Protein AF-A0A9X4R1Q2-F1 (afdb_monomer_lite)

pLDDT: mean 87.67, std 10.63, range [44.41, 98.44]

Foldseek 3Di:
DDPLVVLLVVLVVVCVVVVPDDDPPCPVVSVVSSVVSVVVVVVVVVVVVVVVVVVLLVVQDPVSCCVVVVPHPCNQVVPCPPNVVVSVVVNVVCVVPCVVCPVVVVVVVVVVVVVVVVVVVVVVVVVVVVVVVVVVVVVVVVVVVVVVVVVVVVVVVVVVVVVVVVVVVVVVVVVVVVVD

Organism: NCBI:txid246432

Radius of gyration: 45.74 Å; chains: 1; bounding box: 109×35×121 Å

Structure (mmCIF, N/CA/C/O backbone):
data_AF-A0A9X4R1Q2-F1
#
_entry.id   AF-A0A9X4R1Q2-F1
#
loop_
_atom_site.group_PDB
_atom_site.id
_atom_site.type_symbol
_atom_site.label_atom_id
_atom_site.label_alt_id
_atom_site.label_comp_id
_atom_site.label_asym_id
_atom_site.label_entity_id
_atom_site.label_seq_id
_atom_site.pdbx_PDB_ins_code
_atom_site.Cartn_x
_atom_site.Cartn_y
_atom_site.Cartn_z
_atom_site.occupancy
_atom_site.B_iso_or_equiv
_atom_site.auth_seq_id
_atom_site.auth_comp_id
_atom_site.auth_asym_id
_atom_site.auth_atom_id
_atom_site.pdbx_PDB_model_num
ATOM 1 N N . MET A 1 1 ? 40.149 11.787 -25.393 1.00 52.97 1 MET A N 1
ATOM 2 C CA . MET A 1 1 ? 40.819 10.630 -24.766 1.00 52.97 1 MET A CA 1
ATOM 3 C C . MET A 1 1 ? 40.345 9.390 -25.494 1.00 52.97 1 MET A C 1
ATOM 5 O O . MET A 1 1 ? 39.180 9.351 -25.866 1.00 52.97 1 MET A O 1
ATOM 9 N N . ASP A 1 2 ? 41.242 8.458 -25.801 1.00 73.38 2 ASP A N 1
ATOM 10 C CA . ASP A 1 2 ? 40.898 7.291 -26.613 1.00 73.38 2 ASP A CA 1
ATOM 11 C C . ASP A 1 2 ? 40.027 6.312 -25.805 1.00 73.38 2 ASP A C 1
ATOM 13 O O . ASP A 1 2 ? 40.331 6.023 -24.645 1.00 73.38 2 ASP A O 1
ATOM 17 N N . LYS A 1 3 ? 38.939 5.811 -26.401 1.00 69.88 3 LYS A N 1
ATOM 18 C CA . LYS A 1 3 ? 37.911 4.978 -25.736 1.00 69.88 3 LYS A CA 1
ATOM 19 C C . LYS A 1 3 ? 38.518 3.705 -25.128 1.00 69.88 3 LYS A C 1
ATOM 21 O O . LYS A 1 3 ? 38.049 3.171 -24.128 1.00 69.88 3 LYS A O 1
ATOM 26 N N . GLN A 1 4 ? 39.620 3.252 -25.719 1.00 68.62 4 GLN A N 1
ATOM 27 C CA . GLN A 1 4 ? 40.397 2.104 -25.275 1.00 68.62 4 GLN A CA 1
ATOM 28 C C . GLN A 1 4 ? 41.220 2.385 -24.003 1.00 68.62 4 GLN A C 1
ATOM 30 O O . GLN A 1 4 ? 41.464 1.472 -23.216 1.00 68.62 4 GLN A O 1
ATOM 35 N N . THR A 1 5 ? 41.631 3.635 -23.776 1.00 74.00 5 THR A N 1
ATOM 36 C CA . THR A 1 5 ? 42.365 4.063 -22.574 1.00 74.00 5 THR A CA 1
ATOM 37 C C . THR A 1 5 ? 41.436 4.151 -21.365 1.00 74.00 5 THR A C 1
ATOM 39 O O . THR A 1 5 ? 41.832 3.778 -20.264 1.00 74.00 5 THR A O 1
ATOM 42 N N . GLU A 1 6 ? 40.183 4.561 -21.574 1.00 79.31 6 GLU A N 1
ATOM 43 C CA . GLU A 1 6 ? 39.151 4.586 -20.530 1.00 79.31 6 GLU A CA 1
ATOM 44 C C . GLU A 1 6 ? 38.769 3.172 -20.078 1.00 79.31 6 GLU A C 1
ATOM 46 O O . GLU A 1 6 ? 38.799 2.890 -18.884 1.00 79.31 6 GLU A O 1
ATOM 51 N N . ILE A 1 7 ? 38.531 2.246 -21.015 1.00 80.94 7 ILE A N 1
ATOM 52 C CA . ILE A 1 7 ? 38.206 0.844 -20.689 1.00 80.94 7 ILE A CA 1
ATOM 53 C C . ILE 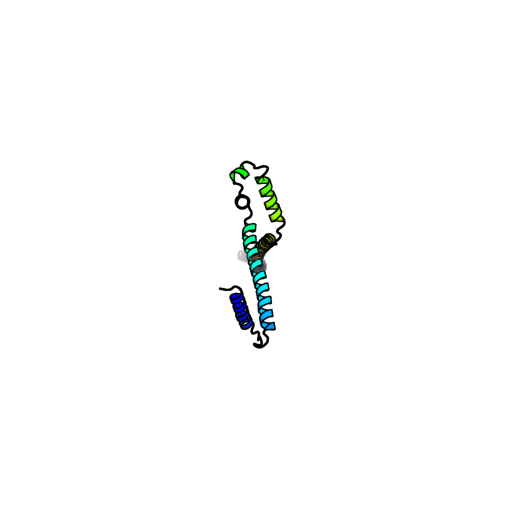A 1 7 ? 39.349 0.180 -19.908 1.00 80.94 7 ILE A C 1
ATOM 55 O O . ILE A 1 7 ? 39.110 -0.517 -18.926 1.00 80.94 7 ILE A O 1
ATOM 59 N N . LYS A 1 8 ? 40.609 0.429 -20.290 1.00 79.81 8 LYS A N 1
ATOM 60 C CA . LYS A 1 8 ? 41.781 -0.087 -19.562 1.00 79.81 8 LYS A CA 1
ATOM 61 C C . LYS A 1 8 ? 41.871 0.457 -18.133 1.00 79.81 8 LYS A C 1
ATOM 63 O O . LYS A 1 8 ? 42.225 -0.295 -17.226 1.00 79.81 8 LYS A O 1
ATOM 68 N N . ALA A 1 9 ? 41.538 1.731 -17.926 1.00 80.69 9 ALA A N 1
ATOM 69 C CA . ALA A 1 9 ? 41.484 2.327 -16.594 1.00 80.69 9 ALA A CA 1
ATOM 70 C C . ALA A 1 9 ? 40.357 1.713 -15.746 1.00 80.69 9 ALA A C 1
ATOM 72 O O . ALA A 1 9 ? 40.593 1.371 -14.589 1.00 80.69 9 ALA A O 1
ATOM 73 N N . THR A 1 10 ? 39.177 1.480 -16.334 1.00 80.38 10 THR A N 1
ATOM 74 C CA . THR A 1 10 ? 38.046 0.823 -15.656 1.00 80.38 10 THR A CA 1
ATOM 75 C C . THR A 1 10 ? 38.372 -0.616 -15.261 1.00 80.38 10 THR A C 1
ATOM 77 O O . THR A 1 10 ? 38.093 -1.013 -14.132 1.00 80.38 10 THR A O 1
ATOM 80 N N . VAL A 1 11 ? 39.036 -1.385 -16.131 1.00 79.94 11 VAL A N 1
ATOM 81 C CA . VAL A 1 11 ? 39.530 -2.728 -15.783 1.00 79.94 11 VAL A CA 1
ATOM 82 C C . VAL A 1 11 ? 40.496 -2.656 -14.601 1.00 79.94 11 VAL A C 1
ATOM 84 O O . VAL A 1 11 ? 40.331 -3.400 -13.640 1.00 79.94 11 VAL A O 1
ATOM 87 N N . ALA A 1 12 ? 41.482 -1.754 -14.629 1.00 80.25 12 ALA A N 1
ATOM 88 C CA . ALA A 1 12 ? 42.465 -1.628 -13.550 1.00 80.25 12 ALA A CA 1
ATOM 89 C C . ALA A 1 12 ? 41.822 -1.241 -12.204 1.00 80.25 12 ALA A C 1
ATOM 91 O O . ALA A 1 12 ? 42.197 -1.769 -11.156 1.00 80.25 12 ALA A O 1
ATOM 92 N N . GLU A 1 13 ? 40.829 -0.353 -12.236 1.00 83.56 13 GLU A N 1
ATOM 93 C CA . GLU A 1 13 ? 40.056 0.053 -11.063 1.00 83.56 13 GLU A CA 1
ATOM 94 C C . GLU A 1 13 ? 39.230 -1.112 -10.500 1.00 83.56 13 GLU A C 1
ATOM 96 O O . GLU A 1 13 ? 39.326 -1.414 -9.310 1.00 83.56 13 GLU A O 1
ATOM 101 N N . LYS A 1 14 ? 38.488 -1.828 -11.353 1.00 84.06 14 LYS A N 1
ATOM 102 C CA . LYS A 1 14 ? 37.618 -2.941 -10.942 1.00 84.06 14 LYS A CA 1
ATOM 103 C C . LYS A 1 14 ? 38.397 -4.160 -10.464 1.00 84.06 14 LYS A C 1
ATOM 105 O O . LYS A 1 14 ? 38.006 -4.806 -9.499 1.00 84.06 14 LYS A O 1
ATOM 110 N N . VAL A 1 15 ? 39.545 -4.438 -11.069 1.00 83.06 15 VAL A N 1
ATOM 111 C CA . VAL A 1 15 ? 40.467 -5.498 -10.631 1.00 83.06 15 VAL A CA 1
ATOM 112 C C . VAL A 1 15 ? 41.011 -5.207 -9.230 1.00 83.06 15 VAL A C 1
ATOM 114 O O . VAL A 1 15 ? 41.074 -6.111 -8.396 1.00 83.06 15 VAL A O 1
ATOM 117 N N . LYS A 1 16 ? 41.329 -3.939 -8.935 1.00 83.06 16 LYS A N 1
ATOM 118 C CA . LYS A 1 16 ? 41.744 -3.498 -7.597 1.00 83.06 16 LYS A CA 1
ATOM 119 C C . LYS A 1 16 ? 40.592 -3.557 -6.589 1.00 83.06 16 LYS A C 1
ATOM 121 O O . LYS A 1 16 ? 40.793 -4.022 -5.471 1.00 83.06 16 LYS A O 1
ATOM 126 N N . GLU A 1 17 ? 39.398 -3.113 -6.980 1.00 86.94 17 GLU A N 1
ATOM 127 C CA . GLU A 1 17 ? 38.187 -3.131 -6.147 1.00 86.94 17 GLU A CA 1
ATOM 128 C C . GLU A 1 17 ? 37.787 -4.561 -5.754 1.00 86.94 17 GLU A C 1
ATOM 130 O O . GLU A 1 17 ? 37.520 -4.839 -4.586 1.00 86.94 17 GLU A O 1
ATOM 135 N N . TYR A 1 18 ? 37.825 -5.489 -6.710 1.00 87.75 18 TYR A N 1
ATOM 136 C CA . TYR A 1 18 ? 37.458 -6.891 -6.506 1.00 87.75 18 TYR A CA 1
ATOM 137 C C . TYR A 1 18 ? 38.604 -7.761 -5.976 1.00 87.75 18 TYR A C 1
ATOM 139 O O . TYR A 1 18 ? 38.422 -8.967 -5.816 1.00 87.75 18 TYR A O 1
ATOM 147 N N . LYS A 1 19 ? 39.766 -7.163 -5.666 1.00 84.25 19 LYS A N 1
ATOM 148 C CA . LYS A 1 19 ? 40.969 -7.851 -5.159 1.00 84.25 19 LYS A CA 1
ATOM 149 C C . LYS A 1 19 ? 41.405 -9.022 -6.050 1.00 84.25 19 LYS A C 1
ATOM 151 O O . LYS A 1 19 ? 41.786 -10.082 -5.558 1.00 84.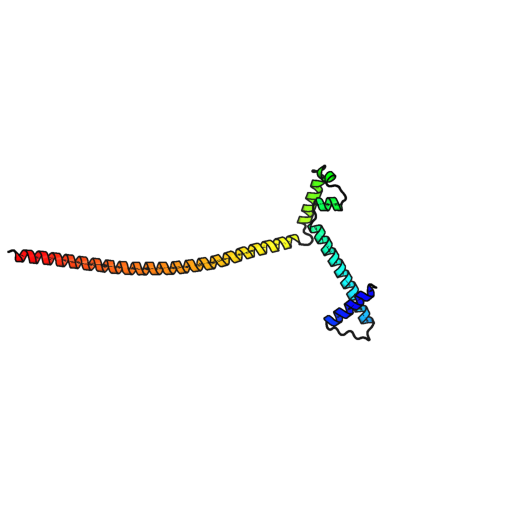25 19 LYS A O 1
ATOM 156 N N . ILE A 1 20 ? 41.325 -8.836 -7.364 1.00 80.56 20 ILE A N 1
ATOM 157 C CA . ILE A 1 20 ? 41.713 -9.845 -8.349 1.00 80.56 20 ILE A CA 1
ATOM 158 C C . ILE A 1 20 ? 43.192 -9.643 -8.680 1.00 80.56 20 ILE A C 1
ATOM 160 O O . ILE A 1 20 ? 43.602 -8.571 -9.120 1.00 80.56 20 ILE A O 1
ATOM 164 N N . GLU A 1 21 ? 44.008 -10.677 -8.499 1.00 73.25 21 GLU A N 1
ATOM 165 C CA . GLU A 1 21 ? 45.398 -10.653 -8.948 1.00 73.25 21 GLU A CA 1
ATOM 166 C C . GLU A 1 21 ? 45.454 -11.001 -10.435 1.00 73.25 21 GLU A C 1
ATOM 168 O O . GLU A 1 21 ? 45.214 -12.140 -10.835 1.00 73.25 21 GLU A O 1
ATOM 173 N N . ILE A 1 22 ? 45.773 -10.014 -11.273 1.00 64.81 22 ILE A N 1
ATOM 174 C CA . ILE A 1 22 ? 46.121 -10.274 -12.669 1.00 64.81 22 ILE A CA 1
ATOM 175 C C . ILE A 1 22 ? 47.633 -10.498 -12.730 1.00 64.81 22 ILE A C 1
ATOM 177 O O . ILE A 1 22 ? 48.390 -9.557 -12.480 1.00 64.81 22 ILE A O 1
ATOM 181 N N . PRO A 1 23 ? 48.107 -11.698 -13.103 1.00 66.25 23 PRO A N 1
ATOM 182 C CA . PRO A 1 23 ? 49.527 -11.931 -13.306 1.00 66.25 23 PRO A CA 1
ATOM 183 C C . PRO A 1 23 ? 50.041 -11.010 -14.422 1.00 66.25 23 PRO A C 1
ATOM 185 O O . PRO A 1 23 ? 49.606 -11.123 -15.572 1.00 66.25 23 PRO A O 1
ATOM 188 N N . SER A 1 24 ? 50.972 -10.102 -14.103 1.00 62.22 24 SER A N 1
ATOM 189 C CA . SER A 1 24 ? 51.532 -9.104 -15.040 1.00 62.22 24 SER A CA 1
ATOM 190 C C . SER A 1 24 ? 52.182 -9.706 -16.294 1.00 62.22 24 SER A C 1
ATOM 192 O O . SER A 1 24 ? 52.452 -9.003 -17.260 1.00 62.22 24 SER A O 1
ATOM 194 N N . ASN A 1 25 ? 52.432 -11.012 -16.283 1.00 61.81 25 ASN A N 1
ATOM 195 C CA . ASN A 1 25 ? 53.090 -11.800 -17.319 1.00 61.81 25 ASN A CA 1
ATOM 196 C C . ASN A 1 25 ? 52.121 -12.508 -18.287 1.00 61.81 25 ASN A C 1
ATOM 198 O O . ASN A 1 25 ? 52.580 -13.144 -19.235 1.00 61.81 25 ASN A O 1
ATOM 202 N N . ARG A 1 26 ? 50.796 -12.413 -18.097 1.00 67.75 26 ARG A N 1
ATOM 203 C CA . ARG A 1 26 ? 49.800 -13.008 -19.009 1.00 67.75 26 ARG A CA 1
ATOM 204 C C . ARG A 1 26 ? 49.068 -11.931 -19.812 1.00 67.75 26 ARG A C 1
ATOM 206 O O . ARG A 1 26 ? 47.917 -11.611 -19.522 1.00 67.75 26 ARG A O 1
ATOM 213 N N . SER A 1 27 ? 49.715 -11.425 -20.865 1.00 72.31 27 SER A N 1
ATOM 214 C CA . SER A 1 27 ? 49.142 -10.434 -21.800 1.00 72.31 27 SER A CA 1
ATOM 215 C C . SER A 1 27 ? 47.780 -10.863 -22.358 1.00 72.31 27 SER A C 1
ATOM 217 O O . SER A 1 27 ? 46.837 -10.079 -22.375 1.00 72.31 27 SER A O 1
ATOM 219 N N . LYS A 1 28 ? 47.635 -12.150 -22.691 1.00 80.31 28 LYS A N 1
ATOM 220 C CA . LYS A 1 28 ? 46.375 -12.734 -23.170 1.00 80.31 28 LYS A CA 1
ATOM 221 C C . LYS A 1 28 ? 45.231 -12.619 -22.155 1.00 80.31 28 LYS A C 1
ATOM 223 O O . LYS A 1 28 ? 44.087 -12.420 -22.544 1.00 80.31 28 LYS A O 1
ATOM 228 N N . LEU A 1 29 ? 45.529 -12.728 -20.858 1.00 79.44 29 LEU A N 1
ATOM 229 C CA . LEU A 1 29 ? 44.520 -12.609 -19.805 1.00 79.44 29 LEU A CA 1
ATOM 230 C C . LEU A 1 29 ? 44.075 -11.148 -19.645 1.00 79.44 29 LEU A C 1
ATOM 232 O O . LEU A 1 29 ? 42.886 -10.878 -19.521 1.00 79.44 29 LEU A O 1
ATOM 236 N N . GLN A 1 30 ? 45.011 -10.199 -19.720 1.00 76.75 30 GLN A N 1
ATOM 237 C CA . GLN A 1 30 ? 44.705 -8.763 -19.709 1.00 76.75 30 GLN A CA 1
ATOM 238 C C . GLN A 1 30 ? 43.850 -8.347 -20.912 1.00 76.75 30 GLN A C 1
ATOM 240 O O . GLN A 1 30 ? 42.881 -7.607 -20.754 1.00 76.75 30 GLN A O 1
ATOM 245 N N . GLU A 1 31 ? 44.156 -8.867 -22.102 1.00 82.88 31 GLU A N 1
ATOM 246 C CA . GLU A 1 31 ? 43.335 -8.659 -23.300 1.00 82.88 31 GLU A CA 1
ATOM 247 C C . GLU A 1 31 ? 41.917 -9.218 -23.129 1.00 82.88 31 GLU A C 1
ATOM 249 O O . GLU A 1 31 ? 40.953 -8.555 -23.507 1.00 82.88 31 GLU A O 1
ATOM 254 N N . GLN A 1 32 ? 41.767 -10.388 -22.500 1.00 85.75 32 GLN A N 1
ATOM 255 C CA . GLN A 1 32 ? 40.454 -10.964 -22.195 1.00 85.75 32 GLN A CA 1
ATOM 256 C C . GLN A 1 32 ? 39.655 -10.099 -21.213 1.00 85.75 32 GLN A C 1
ATOM 258 O O . GLN A 1 32 ? 38.473 -9.864 -21.452 1.00 85.75 32 GLN A O 1
ATOM 263 N N . PHE A 1 33 ? 40.281 -9.565 -20.159 1.00 84.94 33 PHE A N 1
ATOM 264 C CA . PHE A 1 33 ? 39.615 -8.622 -19.250 1.00 84.94 33 PHE A CA 1
ATOM 265 C C . PHE A 1 33 ? 39.139 -7.360 -19.977 1.00 84.94 33 PHE A C 1
ATOM 267 O O . PHE A 1 33 ? 38.018 -6.912 -19.751 1.00 84.94 33 PHE A O 1
ATOM 274 N N . ILE A 1 34 ? 39.946 -6.818 -20.893 1.00 85.88 34 ILE A N 1
ATOM 275 C CA . ILE A 1 34 ? 39.564 -5.651 -21.699 1.00 85.88 34 ILE A CA 1
ATOM 276 C C . ILE A 1 34 ? 38.389 -5.985 -22.628 1.00 85.88 34 ILE A C 1
ATOM 278 O O . ILE A 1 34 ? 37.467 -5.181 -22.749 1.00 85.88 34 ILE A O 1
ATOM 282 N N . GLN A 1 35 ? 38.383 -7.157 -23.268 1.00 88.12 35 GLN A N 1
ATOM 283 C CA . GLN A 1 35 ? 37.278 -7.591 -24.134 1.00 88.12 35 GLN A CA 1
ATOM 284 C C . GLN A 1 35 ? 35.974 -7.779 -23.350 1.00 88.12 35 GLN A C 1
ATOM 286 O O . GLN A 1 35 ? 34.922 -7.309 -23.783 1.00 88.12 35 GLN A O 1
ATOM 291 N N . ILE A 1 36 ? 36.053 -8.420 -22.181 1.00 88.44 36 ILE A N 1
ATOM 292 C CA . ILE A 1 36 ? 34.910 -8.609 -21.283 1.00 88.44 36 ILE A CA 1
ATOM 293 C C . ILE A 1 36 ? 34.368 -7.252 -20.832 1.00 88.44 36 ILE A C 1
ATOM 295 O O . ILE A 1 36 ? 33.170 -7.005 -20.957 1.00 88.44 36 ILE A O 1
ATOM 299 N N . GLU A 1 37 ? 35.237 -6.351 -20.375 1.00 90.31 37 GLU A N 1
ATOM 300 C CA . GLU A 1 37 ? 34.822 -5.021 -19.928 1.00 90.31 37 GLU A CA 1
ATOM 301 C C . GLU A 1 37 ? 34.221 -4.202 -21.071 1.00 90.31 37 GLU A C 1
ATOM 303 O O . GLU A 1 37 ? 33.215 -3.526 -20.883 1.00 90.31 37 GLU A O 1
ATOM 308 N N . THR A 1 38 ? 34.769 -4.313 -22.283 1.00 90.44 38 THR A N 1
ATOM 309 C CA . THR A 1 38 ? 34.202 -3.654 -23.468 1.00 90.44 38 THR A CA 1
ATOM 310 C C . THR A 1 38 ? 32.754 -4.091 -23.685 1.00 90.44 38 THR A C 1
ATOM 312 O O . THR A 1 38 ? 31.869 -3.246 -23.822 1.00 90.44 38 THR A O 1
ATOM 315 N N . TYR A 1 39 ? 32.488 -5.399 -23.638 1.00 92.94 39 TYR A N 1
ATOM 316 C CA . TYR A 1 39 ? 31.133 -5.927 -23.773 1.00 92.94 39 TYR A CA 1
ATOM 317 C C . TYR A 1 39 ? 30.216 -5.500 -22.615 1.00 92.94 39 TYR A C 1
ATOM 319 O O . TYR A 1 39 ? 29.077 -5.090 -22.844 1.00 92.94 39 TYR A O 1
ATOM 327 N N . ILE A 1 40 ? 30.704 -5.529 -21.370 1.00 91.31 40 ILE A N 1
ATOM 328 C CA . ILE A 1 40 ? 29.945 -5.063 -20.200 1.00 91.31 40 ILE A CA 1
ATOM 329 C C . ILE A 1 40 ? 29.558 -3.588 -20.364 1.00 91.31 40 ILE A C 1
ATOM 331 O O . ILE A 1 40 ? 28.395 -3.231 -20.167 1.00 91.31 40 ILE A O 1
ATOM 335 N N . GLN A 1 41 ? 30.487 -2.732 -20.788 1.00 89.75 41 GLN A N 1
ATOM 336 C CA . GLN A 1 41 ? 30.223 -1.309 -21.004 1.00 89.75 41 GLN A CA 1
ATOM 337 C C . GLN A 1 41 ? 29.250 -1.056 -22.161 1.00 89.75 41 GLN A C 1
ATOM 339 O O . GLN A 1 41 ? 28.420 -0.143 -22.084 1.00 89.75 41 GLN A O 1
ATOM 344 N N . GLU A 1 42 ? 29.276 -1.877 -23.212 1.00 93.31 42 GLU A N 1
ATOM 345 C CA . GLU A 1 42 ? 28.254 -1.845 -24.262 1.00 93.31 42 GLU A CA 1
ATOM 346 C C . GLU A 1 42 ? 26.866 -2.195 -23.716 1.00 93.31 42 GLU A C 1
ATOM 348 O O . GLU A 1 42 ? 25.891 -1.499 -24.014 1.00 93.31 42 GLU A O 1
ATOM 353 N N . VAL A 1 43 ? 26.764 -3.235 -22.886 1.00 92.50 43 VAL A N 1
ATOM 354 C CA . VAL A 1 43 ? 25.502 -3.627 -22.243 1.00 92.50 43 VAL A CA 1
ATOM 355 C C . VAL A 1 43 ? 24.999 -2.521 -21.312 1.00 92.50 43 VAL A C 1
ATOM 357 O O . VAL A 1 43 ? 23.832 -2.141 -21.405 1.00 92.50 43 VAL A O 1
ATOM 360 N N . ILE A 1 44 ? 25.867 -1.936 -20.482 1.00 91.25 44 ILE A N 1
ATOM 361 C CA . ILE A 1 44 ? 25.529 -0.799 -19.609 1.00 91.25 44 ILE A CA 1
ATOM 362 C C . ILE A 1 44 ? 25.039 0.393 -20.439 1.00 91.25 44 ILE A C 1
ATOM 364 O O . ILE A 1 44 ? 24.063 1.051 -20.076 1.00 91.25 44 ILE A O 1
ATOM 368 N N . SER A 1 45 ? 25.684 0.677 -21.570 1.00 91.12 45 SER A N 1
ATOM 369 C CA . SER A 1 45 ? 25.283 1.770 -22.461 1.00 91.12 45 SER A CA 1
ATOM 370 C C . SER A 1 45 ? 23.898 1.529 -23.064 1.00 91.12 45 SER A C 1
ATOM 372 O O . SER A 1 45 ? 23.059 2.432 -23.054 1.00 91.12 45 SER A O 1
ATOM 374 N N . LYS A 1 46 ? 23.615 0.297 -23.511 1.00 92.19 46 LYS A N 1
ATOM 375 C CA . LYS A 1 46 ? 22.282 -0.107 -23.986 1.00 92.19 46 LYS A CA 1
ATOM 376 C C . LYS A 1 46 ? 21.231 0.015 -22.882 1.00 92.19 46 LYS A C 1
ATOM 378 O O . LYS A 1 46 ? 20.167 0.578 -23.117 1.00 92.19 46 LYS A O 1
ATOM 383 N N . GLN A 1 47 ? 21.535 -0.434 -21.665 1.00 86.62 47 GLN A N 1
ATOM 384 C CA . GLN A 1 47 ? 20.637 -0.293 -20.513 1.00 86.62 47 GLN A CA 1
ATOM 385 C C . GLN A 1 47 ? 20.340 1.176 -20.199 1.00 86.62 47 GLN A C 1
ATOM 387 O O . GLN A 1 47 ? 19.181 1.538 -20.008 1.00 86.62 47 GLN A O 1
ATOM 392 N N . LYS A 1 48 ? 21.357 2.047 -20.200 1.00 89.50 48 LYS A N 1
ATOM 393 C CA . LYS A 1 48 ? 21.173 3.495 -20.014 1.00 89.50 48 LYS A CA 1
ATOM 394 C C . LYS A 1 48 ? 20.261 4.089 -21.088 1.00 89.50 48 LYS A C 1
ATOM 396 O O . LYS A 1 48 ? 19.393 4.891 -20.752 1.00 89.50 48 LYS A O 1
ATOM 401 N N . HIS A 1 49 ? 20.423 3.676 -22.346 1.00 89.06 49 HIS A N 1
ATOM 402 C CA . HIS A 1 49 ? 19.557 4.112 -23.442 1.00 89.06 49 HIS A CA 1
ATOM 403 C C . HIS A 1 49 ? 18.102 3.690 -23.216 1.00 89.06 49 HIS A C 1
ATOM 405 O O . HIS A 1 49 ? 17.212 4.535 -23.240 1.00 89.06 49 HIS A O 1
ATOM 411 N N . ILE A 1 50 ? 17.872 2.418 -22.878 1.00 85.31 50 ILE A N 1
ATOM 412 C CA . ILE A 1 50 ? 16.539 1.898 -22.549 1.00 85.31 50 ILE A CA 1
ATOM 413 C C . ILE A 1 50 ? 15.931 2.689 -21.382 1.00 85.31 50 ILE A C 1
ATOM 415 O O . ILE A 1 50 ? 14.782 3.113 -21.445 1.00 85.31 50 ILE A O 1
ATOM 419 N N . VAL A 1 51 ? 16.690 2.983 -20.324 1.00 83.88 51 VAL A N 1
ATOM 420 C CA . VAL A 1 51 ? 16.195 3.796 -19.197 1.00 83.88 51 VAL A CA 1
ATOM 421 C C . VAL A 1 51 ? 15.793 5.213 -19.636 1.00 83.88 51 VAL A C 1
ATOM 423 O O . VAL A 1 51 ? 14.820 5.768 -19.124 1.00 83.88 51 VAL A O 1
ATOM 426 N N . MET A 1 52 ? 16.510 5.824 -20.580 1.00 82.81 52 MET A N 1
ATOM 427 C CA . MET A 1 52 ? 16.123 7.131 -21.120 1.00 82.81 52 MET A CA 1
ATOM 428 C C . MET A 1 52 ? 14.865 7.041 -21.989 1.00 82.81 52 MET A C 1
ATOM 430 O O . MET A 1 52 ? 13.956 7.852 -21.820 1.00 82.81 52 MET A O 1
ATOM 434 N N . GLU A 1 53 ? 14.779 6.051 -22.875 1.00 80.88 53 GLU A N 1
ATOM 435 C CA . GLU A 1 53 ? 13.622 5.858 -23.756 1.00 80.88 53 GLU A CA 1
ATOM 436 C C . GLU A 1 53 ? 12.354 5.518 -22.979 1.00 80.88 53 GLU A C 1
ATOM 438 O O . GLU A 1 53 ? 11.297 6.091 -23.230 1.00 80.88 53 GLU A O 1
ATOM 443 N N . THR A 1 54 ? 12.456 4.678 -21.955 1.00 77.12 54 THR A N 1
ATOM 444 C CA . THR A 1 54 ? 11.316 4.323 -21.100 1.00 77.12 54 THR A CA 1
ATOM 445 C C . THR A 1 54 ? 10.757 5.521 -20.340 1.00 77.12 54 THR A C 1
ATOM 447 O O . THR A 1 54 ? 9.540 5.645 -20.203 1.00 77.12 54 THR A O 1
ATOM 450 N N . LYS A 1 55 ? 11.606 6.472 -19.926 1.00 73.62 55 LYS A N 1
ATOM 451 C CA . LYS A 1 55 ? 11.164 7.764 -19.363 1.00 73.62 55 LYS A CA 1
ATOM 452 C C . LYS A 1 55 ? 10.432 8.650 -20.372 1.00 73.62 55 LYS A C 1
ATOM 454 O O . LYS A 1 55 ? 9.664 9.524 -19.969 1.00 73.62 55 LYS A O 1
ATOM 459 N N . ILE A 1 56 ? 10.704 8.483 -21.662 1.00 71.94 56 ILE A N 1
ATOM 460 C CA . ILE A 1 56 ? 10.007 9.198 -22.735 1.00 71.94 56 ILE A CA 1
ATOM 461 C C . ILE A 1 56 ? 8.671 8.503 -23.022 1.00 71.94 56 ILE A C 1
ATOM 463 O O . ILE A 1 56 ? 7.645 9.177 -23.109 1.00 71.94 56 ILE A O 1
ATOM 467 N N . TRP A 1 57 ? 8.658 7.169 -23.096 1.00 69.25 57 TRP A N 1
ATOM 468 C CA . TRP A 1 57 ? 7.453 6.363 -23.319 1.00 69.25 57 TRP A CA 1
ATOM 469 C C . TRP A 1 57 ? 6.442 6.471 -22.178 1.00 69.25 57 TRP A C 1
ATOM 471 O O . TRP A 1 57 ? 5.243 6.523 -22.428 1.00 69.25 57 TRP A O 1
ATOM 481 N N . SER A 1 58 ? 6.891 6.608 -20.927 1.00 67.75 58 SER A N 1
ATOM 482 C CA . SER A 1 58 ? 5.985 6.829 -19.790 1.00 67.75 58 SER A CA 1
ATOM 483 C C . SER A 1 58 ? 5.214 8.154 -19.868 1.00 67.75 58 SER A C 1
ATOM 485 O O . SER A 1 58 ? 4.210 8.321 -19.180 1.00 67.75 58 SER A O 1
ATOM 487 N N . LYS A 1 59 ? 5.645 9.084 -20.732 1.00 73.12 59 LYS A N 1
ATOM 488 C CA . LYS A 1 59 ? 4.984 10.367 -21.010 1.00 73.12 59 LYS A CA 1
ATOM 489 C C . LYS A 1 59 ? 4.247 10.373 -22.351 1.00 73.12 59 LYS A C 1
ATOM 491 O O . LYS A 1 59 ? 3.927 11.453 -22.851 1.00 73.12 59 LYS A O 1
ATOM 496 N N . MET A 1 60 ? 4.018 9.203 -22.952 1.00 80.06 60 MET A N 1
ATOM 497 C CA . MET A 1 60 ? 3.369 9.094 -24.251 1.00 80.06 60 MET A CA 1
ATOM 498 C C . MET A 1 60 ? 1.912 9.554 -24.156 1.00 80.06 60 MET A C 1
ATOM 500 O O . MET A 1 60 ? 1.087 8.951 -23.484 1.00 80.06 60 MET A O 1
ATOM 504 N N . ASN A 1 61 ? 1.610 10.674 -24.797 1.00 85.75 61 ASN A N 1
ATOM 505 C CA . ASN A 1 61 ? 0.288 11.276 -24.852 1.00 85.75 61 ASN A CA 1
ATOM 506 C C . ASN A 1 61 ? 0.146 12.061 -26.161 1.00 85.75 61 ASN A C 1
ATOM 508 O O . ASN A 1 61 ? 1.090 12.189 -26.944 1.00 85.75 61 ASN A O 1
ATOM 512 N N . LEU A 1 62 ? -1.032 12.631 -26.400 1.00 86.06 62 LEU A N 1
ATOM 513 C CA . LEU A 1 62 ? -1.302 13.379 -27.627 1.00 86.06 62 LEU A CA 1
ATOM 514 C C . LEU A 1 62 ? -0.289 14.513 -27.879 1.00 86.06 62 LEU A C 1
ATOM 516 O O . LEU A 1 62 ? 0.084 14.769 -29.023 1.00 86.06 62 LEU A O 1
ATOM 520 N N . LEU A 1 63 ? 0.216 15.158 -26.821 1.00 85.62 63 LEU A N 1
ATOM 521 C CA . LEU A 1 63 ? 1.232 16.206 -26.924 1.00 85.62 63 LEU A CA 1
ATOM 522 C C . LEU A 1 63 ? 2.598 15.645 -27.348 1.00 85.62 63 LEU A C 1
ATOM 524 O O . LEU A 1 63 ? 3.231 16.197 -28.251 1.00 85.62 63 LEU A O 1
ATOM 528 N N . SER A 1 64 ? 3.062 14.565 -26.718 1.00 88.12 64 SER A N 1
ATOM 529 C CA . SER A 1 64 ? 4.350 13.955 -27.060 1.00 88.12 64 SER A CA 1
ATOM 530 C C . SER A 1 64 ? 4.322 13.341 -28.462 1.00 88.12 64 SER A C 1
ATOM 532 O O . SER A 1 64 ? 5.304 13.452 -29.194 1.00 88.12 64 SER A O 1
ATOM 534 N N . ILE A 1 65 ? 3.187 12.762 -28.864 1.00 88.75 65 ILE A N 1
ATOM 535 C CA . ILE A 1 65 ? 2.980 12.164 -30.187 1.00 88.75 65 ILE A CA 1
ATOM 536 C C . ILE A 1 65 ? 2.915 13.243 -31.267 1.00 88.75 65 ILE A C 1
ATOM 538 O O . ILE A 1 65 ? 3.605 13.120 -32.274 1.00 88.75 65 ILE A O 1
ATOM 542 N N . SER A 1 66 ? 2.185 14.341 -31.038 1.00 90.62 66 SER A N 1
ATOM 543 C CA . SER A 1 66 ? 2.177 15.510 -31.932 1.00 90.62 66 SER A CA 1
ATOM 544 C C . SER A 1 66 ? 3.598 16.015 -32.211 1.00 90.62 66 SER A C 1
ATOM 546 O O . SER A 1 66 ? 3.978 16.227 -33.364 1.00 90.62 66 SER A O 1
ATOM 548 N N . LYS A 1 67 ? 4.419 16.140 -31.160 1.00 87.69 67 LYS A N 1
ATOM 549 C CA . LYS A 1 67 ? 5.813 16.584 -31.278 1.00 87.69 67 LYS A CA 1
ATOM 550 C C . LYS A 1 67 ? 6.694 15.563 -32.007 1.00 87.69 67 LYS A C 1
ATOM 552 O O . LYS A 1 67 ? 7.469 15.954 -32.874 1.00 87.69 67 LYS A O 1
ATOM 557 N N . GLY A 1 68 ? 6.581 14.278 -31.667 1.00 87.00 68 GLY A N 1
ATOM 558 C CA . GLY A 1 68 ? 7.401 13.206 -32.244 1.00 87.00 68 GLY A CA 1
ATOM 559 C C . GLY A 1 68 ? 7.085 12.924 -33.714 1.00 87.00 68 GLY A C 1
ATOM 560 O O . GLY A 1 68 ? 7.996 12.814 -34.529 1.00 87.00 68 GLY A O 1
ATOM 561 N N . ALA A 1 69 ? 5.800 12.894 -34.068 1.00 89.38 69 ALA A N 1
ATOM 562 C CA . ALA A 1 69 ? 5.331 12.680 -35.437 1.00 89.38 69 ALA A CA 1
ATOM 563 C C . ALA A 1 69 ? 5.430 13.939 -36.316 1.00 89.38 69 ALA A C 1
ATOM 565 O O . ALA A 1 69 ? 5.142 13.876 -37.508 1.00 89.38 69 ALA A O 1
ATOM 566 N N . LYS A 1 70 ? 5.820 15.086 -35.735 1.00 91.00 70 LYS A N 1
ATOM 567 C CA . LYS A 1 70 ? 5.858 16.397 -36.403 1.00 91.00 70 LYS A CA 1
ATOM 568 C C . LYS A 1 70 ? 4.503 16.795 -37.011 1.00 91.00 70 LYS A C 1
ATOM 570 O O . LYS A 1 70 ? 4.448 17.481 -38.027 1.00 91.00 70 LYS A O 1
ATOM 575 N N . VAL A 1 71 ? 3.407 16.399 -36.362 1.00 91.00 71 VAL A N 1
ATOM 576 C CA . VAL A 1 71 ? 2.035 16.765 -36.743 1.00 91.00 71 VAL A CA 1
ATOM 577 C C . VAL A 1 71 ? 1.533 17.822 -35.772 1.00 91.00 71 VAL A C 1
ATOM 579 O O . VAL A 1 71 ? 1.566 17.614 -34.559 1.00 91.00 71 VAL A O 1
ATOM 582 N N . THR A 1 72 ? 1.062 18.967 -36.272 1.00 92.56 72 THR A N 1
ATOM 583 C CA . THR A 1 72 ? 0.614 20.046 -35.380 1.00 92.56 72 THR A CA 1
ATOM 584 C C . THR A 1 72 ? -0.609 19.629 -34.564 1.00 92.56 72 THR A C 1
ATOM 586 O O . THR A 1 72 ? -1.479 18.892 -35.030 1.00 92.56 72 THR A O 1
ATOM 589 N N . ARG A 1 73 ? -0.711 20.157 -33.340 1.00 91.06 73 ARG A N 1
ATOM 590 C CA . ARG A 1 73 ? -1.880 19.927 -32.481 1.00 91.06 73 ARG A CA 1
ATOM 591 C C . ARG A 1 73 ? -3.177 20.369 -33.151 1.00 91.06 73 ARG A C 1
ATOM 593 O O . ARG A 1 73 ? -4.166 19.659 -33.046 1.00 91.06 73 ARG A O 1
ATOM 600 N N . ALA A 1 74 ? -3.156 21.491 -33.869 1.00 91.69 74 ALA A N 1
ATOM 601 C CA . ALA A 1 74 ? -4.317 21.978 -34.606 1.00 91.69 74 ALA A CA 1
ATOM 602 C C . ALA A 1 74 ? -4.796 20.945 -35.636 1.00 91.69 74 ALA A C 1
ATOM 604 O O . ALA A 1 74 ? -5.974 20.614 -35.661 1.00 91.69 74 ALA A O 1
ATOM 605 N N . THR A 1 75 ? -3.882 20.348 -36.408 1.00 91.50 75 THR A N 1
ATOM 606 C CA . THR A 1 75 ? -4.214 19.280 -37.367 1.00 91.50 75 THR A CA 1
ATOM 607 C C . THR A 1 75 ? -4.898 18.087 -36.695 1.00 91.50 75 THR A C 1
ATOM 609 O O . THR A 1 75 ? -5.863 17.555 -37.237 1.00 91.50 75 THR A O 1
ATOM 612 N N . ILE A 1 76 ? -4.431 17.687 -35.509 1.00 89.81 76 ILE A N 1
ATOM 613 C CA . ILE A 1 76 ? -5.001 16.562 -34.754 1.00 89.81 76 ILE A CA 1
ATOM 614 C C . ILE A 1 76 ? -6.379 16.926 -34.188 1.00 89.81 76 ILE A C 1
ATOM 616 O O . ILE A 1 76 ? -7.326 16.159 -34.337 1.00 89.81 76 ILE A O 1
ATOM 620 N N . TYR A 1 77 ? -6.517 18.103 -33.575 1.00 91.31 77 TYR A N 1
ATOM 621 C CA . TYR A 1 77 ? -7.779 18.544 -32.976 1.00 91.31 77 TYR A CA 1
ATOM 622 C C . TYR A 1 77 ? -8.862 18.859 -34.008 1.00 91.31 77 TYR A C 1
ATOM 624 O O . TYR A 1 77 ? -10.032 18.613 -33.735 1.00 91.31 77 TYR A O 1
ATOM 632 N N . ASN A 1 78 ? -8.481 19.319 -35.201 1.00 93.19 78 ASN A N 1
ATOM 633 C CA . ASN A 1 78 ? -9.403 19.525 -36.319 1.00 93.19 78 ASN A CA 1
ATOM 634 C C . ASN A 1 78 ? -9.957 18.202 -36.877 1.00 93.19 78 ASN A C 1
ATOM 636 O O . ASN A 1 78 ? -10.913 18.216 -37.645 1.00 93.19 78 ASN A O 1
ATOM 640 N N . ASN A 1 79 ? -9.377 17.061 -36.489 1.00 91.38 79 ASN A N 1
ATOM 641 C CA . ASN A 1 79 ? -9.760 15.722 -36.928 1.00 91.38 79 ASN A CA 1
ATOM 642 C C . ASN A 1 79 ? -10.022 14.798 -35.718 1.00 91.38 79 ASN A C 1
ATOM 644 O O . ASN A 1 79 ? -9.285 13.828 -35.496 1.00 91.38 79 ASN A O 1
ATOM 648 N N . PRO A 1 80 ? -11.060 15.084 -34.906 1.00 89.06 80 PRO A N 1
ATOM 649 C CA . PRO A 1 80 ? -11.268 14.407 -33.629 1.00 89.06 80 PRO A CA 1
ATOM 650 C C . PRO A 1 80 ? -11.603 12.914 -33.787 1.00 89.06 80 PRO A C 1
ATOM 652 O O . PRO A 1 80 ? -11.083 12.085 -33.046 1.00 89.06 80 PRO A O 1
ATOM 655 N N . ASN A 1 81 ? -12.409 12.556 -34.788 1.00 93.12 81 ASN A N 1
ATOM 656 C CA . ASN A 1 81 ? -12.887 11.180 -34.981 1.00 93.12 81 ASN A CA 1
ATOM 657 C C . ASN A 1 81 ? -11.885 10.269 -35.706 1.00 93.12 81 ASN A C 1
ATOM 659 O O . ASN A 1 81 ? -12.141 9.079 -35.853 1.00 93.12 81 ASN A O 1
ATOM 663 N N . THR A 1 82 ? -10.763 10.813 -36.182 1.00 92.94 82 THR A N 1
ATOM 664 C CA . THR A 1 82 ? -9.748 10.053 -36.922 1.00 92.94 82 THR A CA 1
ATOM 665 C C . THR A 1 82 ? -8.405 10.130 -36.212 1.00 92.94 82 THR A C 1
ATOM 667 O O . THR A 1 82 ? -8.033 9.196 -35.509 1.00 92.94 82 THR A O 1
ATOM 670 N N . LEU A 1 83 ? -7.689 11.250 -36.335 1.00 90.69 83 LEU A N 1
ATOM 671 C CA . LEU A 1 83 ? -6.327 11.393 -35.820 1.00 90.69 83 LEU A CA 1
ATOM 672 C C . LEU A 1 83 ? -6.284 11.349 -34.296 1.00 90.69 83 LEU A C 1
ATOM 674 O O . LEU A 1 83 ? -5.470 10.625 -33.728 1.00 90.69 83 LEU A O 1
ATOM 678 N N . LYS A 1 84 ? -7.163 12.101 -33.627 1.00 93.12 84 LYS A N 1
ATOM 679 C CA . LYS A 1 84 ? -7.210 12.112 -32.162 1.00 93.12 84 LYS A CA 1
ATOM 680 C C . LYS A 1 84 ? -7.639 10.748 -31.616 1.00 93.12 84 LYS A C 1
ATOM 682 O O . LYS A 1 84 ? -6.908 10.185 -30.808 1.00 93.12 84 LYS A O 1
ATOM 687 N N . ALA A 1 85 ? -8.747 10.196 -32.115 1.00 93.31 85 ALA A N 1
ATOM 688 C CA . ALA A 1 85 ? -9.240 8.882 -31.701 1.00 93.31 85 ALA A CA 1
ATOM 689 C C . ALA A 1 85 ? -8.204 7.763 -31.921 1.00 93.31 85 ALA A C 1
ATOM 691 O O . ALA A 1 85 ? -7.995 6.938 -31.037 1.00 93.31 85 ALA A O 1
ATOM 692 N N . TYR A 1 86 ? -7.503 7.754 -33.060 1.00 94.50 86 TYR A N 1
ATOM 693 C CA . TYR A 1 86 ? -6.437 6.784 -33.332 1.00 94.50 86 TYR A CA 1
ATOM 694 C C . TYR A 1 86 ? -5.288 6.894 -32.324 1.00 94.50 86 TYR A C 1
ATOM 696 O O . TYR A 1 86 ? -4.846 5.886 -31.773 1.00 94.50 86 TYR A O 1
ATOM 704 N N . ILE A 1 87 ? -4.819 8.119 -32.064 1.00 91.19 87 ILE A N 1
ATOM 705 C CA . ILE A 1 87 ? -3.733 8.377 -31.114 1.00 91.19 87 ILE A CA 1
ATOM 706 C C . ILE A 1 87 ? -4.133 7.930 -29.707 1.00 91.19 87 ILE A C 1
ATOM 708 O O . ILE A 1 87 ? -3.369 7.224 -29.058 1.00 91.19 87 ILE A O 1
ATOM 712 N N . GLU A 1 88 ? -5.317 8.321 -29.243 1.00 91.75 88 GLU A N 1
ATOM 713 C CA . GLU A 1 88 ? -5.803 7.988 -27.903 1.00 91.75 88 GLU A CA 1
ATOM 714 C C . GLU A 1 88 ? -5.971 6.476 -27.736 1.00 91.75 88 GLU A C 1
ATOM 716 O O . GLU A 1 88 ? -5.405 5.903 -26.806 1.00 91.75 88 GLU A O 1
ATOM 721 N N . ASN A 1 89 ? -6.630 5.809 -28.688 1.00 93.25 89 ASN A N 1
ATOM 722 C CA . ASN A 1 89 ? -6.820 4.361 -28.644 1.00 93.25 89 ASN A CA 1
ATOM 723 C C . ASN A 1 89 ? -5.488 3.606 -28.646 1.00 93.25 89 ASN A C 1
ATOM 725 O O . ASN A 1 89 ? -5.308 2.676 -27.860 1.00 93.25 89 ASN A O 1
ATOM 729 N N . ARG A 1 90 ? -4.528 4.015 -29.487 1.00 90.88 90 ARG A N 1
ATOM 730 C CA . ARG A 1 90 ? -3.232 3.334 -29.561 1.00 90.88 90 ARG A CA 1
ATOM 731 C C . ARG A 1 90 ? -2.374 3.579 -28.323 1.00 90.88 90 ARG A C 1
ATOM 733 O O . ARG A 1 90 ? -1.669 2.669 -27.895 1.00 90.88 90 ARG A O 1
ATOM 740 N N . VAL A 1 91 ? -2.452 4.768 -27.723 1.00 88.50 91 VAL A N 1
ATOM 741 C CA . VAL A 1 91 ? -1.828 5.029 -26.419 1.00 88.50 91 VAL A CA 1
ATOM 742 C C . VAL A 1 91 ? -2.426 4.100 -25.369 1.00 88.50 91 VAL A C 1
ATOM 744 O O . VAL A 1 91 ? -1.674 3.412 -24.690 1.00 88.50 91 VAL A O 1
ATOM 747 N N . THR A 1 92 ? -3.754 4.001 -25.278 1.00 87.94 92 THR A N 1
ATOM 748 C CA . THR A 1 92 ? -4.413 3.103 -24.319 1.00 87.94 92 THR A CA 1
ATOM 749 C C . THR A 1 92 ? -4.039 1.635 -24.534 1.00 87.94 92 THR A C 1
ATOM 751 O O . THR A 1 92 ? -3.833 0.910 -23.564 1.00 87.94 92 THR A O 1
ATOM 754 N N . GLU A 1 93 ? -3.919 1.188 -25.783 1.00 88.69 93 GLU A N 1
ATOM 755 C CA . GLU A 1 93 ? -3.500 -0.178 -26.106 1.00 88.69 93 GLU A CA 1
ATOM 756 C C . GLU A 1 93 ? -2.078 -0.471 -25.611 1.00 88.69 93 GLU A C 1
ATOM 758 O O . GLU A 1 93 ? -1.872 -1.428 -24.867 1.00 88.69 93 GLU A O 1
ATOM 763 N N . ILE A 1 94 ? -1.118 0.402 -25.929 1.00 83.94 94 ILE A N 1
ATOM 764 C CA . ILE A 1 94 ? 0.274 0.281 -25.467 1.00 83.94 94 ILE A CA 1
ATOM 765 C C . ILE A 1 94 ? 0.348 0.335 -23.934 1.00 83.94 94 ILE A C 1
ATOM 767 O O . ILE A 1 94 ? 1.092 -0.421 -23.308 1.00 83.94 94 ILE A O 1
ATOM 771 N N . GLU A 1 95 ? -0.441 1.209 -23.305 1.00 81.25 95 GLU A N 1
ATOM 772 C CA . GLU A 1 95 ? -0.521 1.299 -21.846 1.00 81.25 95 GLU A CA 1
ATOM 773 C C . GLU A 1 95 ? -1.082 0.030 -21.198 1.00 81.25 95 GLU A C 1
ATOM 775 O O . GLU A 1 95 ? -0.722 -0.279 -20.060 1.00 81.25 95 GLU A O 1
ATOM 780 N N . LYS A 1 96 ? -1.970 -0.686 -21.895 1.00 83.31 96 LYS A N 1
ATOM 781 C CA . LYS A 1 96 ? -2.556 -1.942 -21.427 1.00 83.31 96 LYS A CA 1
ATOM 782 C C . LYS A 1 96 ? -1.596 -3.117 -21.587 1.00 83.31 96 LYS A C 1
ATOM 784 O O . LYS A 1 96 ? -1.589 -3.988 -20.724 1.00 83.31 96 LYS A O 1
ATOM 789 N N . GLU A 1 97 ? -0.810 -3.142 -22.661 1.00 84.62 97 GLU A N 1
ATOM 790 C CA . GLU A 1 97 ? 0.199 -4.183 -22.884 1.00 84.62 97 GLU A CA 1
ATOM 791 C C . GLU A 1 97 ? 1.304 -4.160 -21.818 1.00 84.62 97 GLU A C 1
ATOM 793 O O . GLU A 1 97 ? 1.839 -5.218 -21.502 1.00 84.62 97 GLU A O 1
ATOM 798 N N . ASP A 1 98 ? 1.626 -2.983 -21.257 1.00 76.50 98 ASP A N 1
ATOM 799 C CA . ASP A 1 98 ? 2.634 -2.783 -20.197 1.00 76.50 98 ASP A CA 1
ATOM 800 C C . ASP A 1 98 ? 3.891 -3.647 -20.409 1.00 76.50 98 ASP A C 1
ATOM 802 O O . ASP A 1 98 ? 4.333 -4.364 -19.514 1.00 76.50 98 ASP A O 1
ATOM 806 N N . LEU A 1 99 ? 4.470 -3.586 -21.615 1.00 74.69 99 LEU A N 1
ATOM 807 C CA . LEU A 1 99 ? 5.550 -4.478 -22.071 1.00 74.69 99 LEU A CA 1
ATOM 808 C C . LEU A 1 99 ? 6.752 -4.561 -21.115 1.00 74.69 99 LEU A C 1
ATOM 810 O O . LEU A 1 99 ? 7.486 -5.545 -21.106 1.00 74.69 99 LEU A O 1
ATOM 814 N N . LEU A 1 100 ? 6.973 -3.513 -20.324 1.00 74.62 100 LEU A N 1
ATOM 815 C CA . LEU A 1 100 ? 8.089 -3.398 -19.386 1.00 74.62 100 LEU A CA 1
ATOM 816 C C . LEU A 1 100 ? 7.687 -3.631 -17.925 1.00 74.62 100 LEU A C 1
ATOM 818 O O . LEU A 1 100 ? 8.527 -3.520 -17.030 1.00 74.62 100 LEU A O 1
ATOM 822 N N . GLY A 1 101 ? 6.411 -3.923 -17.670 1.00 79.00 101 GLY A N 1
ATOM 823 C CA . GLY A 1 101 ? 5.870 -4.156 -16.338 1.00 79.00 101 GLY A CA 1
ATOM 824 C C . GLY A 1 101 ? 5.982 -2.947 -15.406 1.00 79.00 101 GLY A C 1
ATOM 825 O O . GLY A 1 101 ? 6.069 -3.118 -14.191 1.00 79.00 101 GLY A O 1
ATOM 826 N N . ILE A 1 102 ? 6.086 -1.727 -15.940 1.00 79.56 102 ILE A N 1
ATOM 827 C CA . ILE A 1 102 ? 6.317 -0.527 -15.122 1.00 79.56 102 ILE A CA 1
ATOM 828 C C . ILE A 1 102 ? 5.021 -0.168 -14.400 1.00 79.56 102 ILE A C 1
ATOM 830 O O . ILE A 1 102 ? 5.018 0.038 -13.189 1.00 79.56 102 ILE A O 1
ATOM 834 N N . ARG A 1 103 ? 3.897 -0.154 -15.124 1.00 76.31 103 ARG A N 1
ATOM 835 C CA . ARG A 1 103 ? 2.608 0.249 -14.550 1.00 76.31 103 ARG A CA 1
ATOM 836 C C . ARG A 1 103 ? 2.048 -0.806 -13.611 1.00 76.31 103 ARG A C 1
ATOM 838 O O . ARG A 1 103 ? 1.453 -0.457 -12.596 1.00 76.31 103 ARG A O 1
ATOM 845 N N . SER A 1 104 ? 2.226 -2.082 -13.930 1.00 82.69 104 SER A N 1
ATOM 846 C CA . SER A 1 104 ? 1.866 -3.196 -13.049 1.00 82.69 104 SER A CA 1
ATOM 847 C C . SER A 1 104 ? 2.635 -3.136 -11.730 1.00 82.69 104 SER A C 1
ATOM 849 O O . SER A 1 104 ? 2.016 -3.274 -10.675 1.00 82.69 104 SER A O 1
ATOM 851 N N . LYS A 1 105 ? 3.939 -2.830 -11.760 1.00 86.12 105 LYS A N 1
ATOM 852 C CA . LYS A 1 105 ? 4.729 -2.578 -10.545 1.00 86.12 105 LYS A CA 1
ATOM 853 C C . LYS A 1 105 ? 4.235 -1.362 -9.769 1.00 86.12 105 LYS A C 1
ATOM 855 O O . LYS A 1 105 ? 4.020 -1.485 -8.570 1.00 86.12 105 LYS A O 1
ATOM 860 N N . ASP A 1 106 ? 3.995 -0.230 -10.428 1.00 85.06 106 ASP A N 1
ATOM 861 C CA . ASP A 1 106 ? 3.480 0.971 -9.753 1.00 85.06 106 ASP A CA 1
ATOM 862 C C . ASP A 1 106 ? 2.119 0.713 -9.087 1.00 85.06 106 ASP A C 1
ATOM 864 O O . ASP A 1 106 ? 1.884 1.138 -7.957 1.00 85.06 106 ASP A O 1
ATOM 868 N N . ARG A 1 107 ? 1.216 -0.014 -9.760 1.00 87.25 107 ARG A N 1
ATOM 869 C CA . ARG A 1 107 ? -0.072 -0.430 -9.183 1.00 87.25 107 ARG A CA 1
ATOM 870 C C . ARG A 1 107 ? 0.119 -1.345 -7.981 1.00 87.25 107 ARG A C 1
ATOM 872 O O . ARG A 1 107 ? -0.568 -1.164 -6.984 1.00 87.25 107 ARG A O 1
ATOM 879 N N . LEU A 1 108 ? 1.042 -2.301 -8.070 1.00 91.69 108 LEU A N 1
ATOM 880 C CA . LEU A 1 108 ? 1.340 -3.217 -6.973 1.00 91.69 108 LEU A CA 1
ATOM 881 C C . LEU A 1 108 ? 1.916 -2.474 -5.762 1.00 91.69 108 LEU A C 1
ATOM 883 O O . LEU A 1 108 ? 1.514 -2.758 -4.640 1.00 91.69 108 LEU A O 1
ATOM 887 N N . ILE A 1 109 ? 2.810 -1.506 -5.983 1.00 93.62 109 ILE A N 1
ATOM 888 C CA . ILE A 1 109 ? 3.373 -0.661 -4.921 1.00 93.62 109 ILE A CA 1
ATOM 889 C C 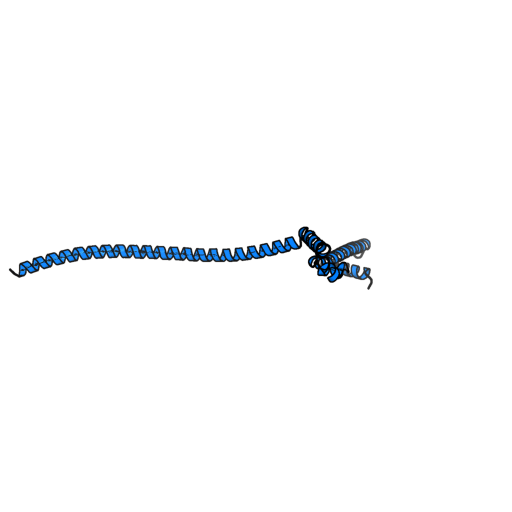. ILE A 1 109 ? 2.263 0.138 -4.239 1.00 93.62 109 ILE A C 1
ATOM 891 O O . ILE A 1 109 ? 2.164 0.102 -3.019 1.00 93.62 109 ILE A O 1
ATOM 895 N N . LYS A 1 110 ? 1.384 0.787 -5.010 1.00 94.00 110 LYS A N 1
ATOM 896 C CA . LYS A 1 110 ? 0.245 1.528 -4.446 1.00 94.00 110 LYS A CA 1
ATOM 897 C C . LYS A 1 110 ? -0.692 0.628 -3.647 1.00 94.00 110 LYS A C 1
ATOM 899 O O . LYS A 1 110 ? -1.027 0.952 -2.516 1.00 94.00 110 LYS A O 1
ATOM 904 N N . ALA A 1 111 ? -1.057 -0.529 -4.199 1.00 93.81 111 ALA A N 1
ATOM 905 C CA . ALA A 1 111 ? -1.893 -1.501 -3.499 1.00 93.81 111 ALA A CA 1
ATOM 906 C C . ALA A 1 111 ? -1.227 -2.000 -2.206 1.00 93.81 111 ALA A C 1
ATOM 908 O O . ALA A 1 111 ? -1.893 -2.198 -1.194 1.00 93.81 111 ALA A O 1
ATOM 909 N N . TYR A 1 112 ? 0.095 -2.179 -2.220 1.00 96.62 112 TYR A N 1
ATOM 910 C CA . TYR A 1 112 ? 0.861 -2.537 -1.034 1.00 96.62 112 TYR A CA 1
ATOM 911 C C . TYR A 1 112 ? 0.866 -1.415 0.015 1.00 96.62 112 TYR A C 1
ATOM 913 O O . TYR A 1 112 ? 0.701 -1.696 1.199 1.00 96.62 112 TYR A O 1
ATOM 921 N N . GLU A 1 113 ? 1.023 -0.155 -0.393 1.00 97.25 113 GLU A N 1
ATOM 922 C CA . GLU A 1 113 ? 0.950 1.007 0.502 1.00 97.25 113 GLU A CA 1
ATOM 923 C C . GLU A 1 113 ? -0.442 1.155 1.133 1.00 97.25 113 GLU A C 1
ATOM 925 O O . GLU A 1 113 ? -0.550 1.339 2.346 1.00 97.25 113 GLU A O 1
ATOM 930 N N . GLU A 1 114 ? -1.503 0.995 0.339 1.00 96.81 114 GLU A N 1
ATOM 931 C CA . GLU A 1 114 ? -2.891 0.976 0.817 1.00 96.81 114 GLU A CA 1
ATOM 932 C C . GLU A 1 114 ? -3.114 -0.162 1.821 1.00 96.81 114 GLU A C 1
ATOM 934 O O . GLU A 1 114 ? -3.601 0.067 2.929 1.00 96.81 114 GLU A O 1
ATOM 939 N N . LEU A 1 115 ? -2.690 -1.384 1.481 1.00 97.50 115 LEU A N 1
ATOM 940 C CA . LEU A 1 115 ? -2.798 -2.541 2.368 1.00 97.50 115 LEU A CA 1
ATOM 941 C C . LEU A 1 115 ? -2.017 -2.335 3.670 1.00 97.50 115 LEU A C 1
ATOM 943 O O . LEU A 1 115 ? -2.494 -2.699 4.745 1.00 97.50 115 LEU A O 1
ATOM 947 N N . LYS A 1 116 ? -0.827 -1.733 3.592 1.00 97.56 116 LYS A N 1
ATOM 948 C CA . LYS A 1 116 ? -0.017 -1.405 4.764 1.00 97.56 116 LYS A CA 1
ATOM 949 C C . LYS A 1 116 ? -0.746 -0.417 5.678 1.00 97.56 116 LYS A C 1
ATOM 951 O O . LYS A 1 116 ? -0.776 -0.643 6.885 1.00 97.56 116 LYS A O 1
ATOM 956 N N . SER A 1 117 ? -1.369 0.618 5.115 1.00 97.44 117 SER A N 1
ATOM 957 C CA . SER A 1 117 ? -2.162 1.589 5.878 1.00 97.44 117 SER A CA 1
ATOM 958 C C . SER A 1 117 ? -3.371 0.934 6.556 1.00 97.44 117 SER A C 1
ATOM 960 O O . SER A 1 117 ? -3.595 1.141 7.748 1.00 97.44 117 SER A O 1
ATOM 962 N N . ILE A 1 118 ? -4.098 0.069 5.840 1.00 97.69 118 ILE A N 1
ATOM 963 C CA . ILE A 1 118 ? -5.215 -0.702 6.406 1.00 97.69 118 ILE A CA 1
ATOM 964 C C . ILE A 1 118 ? -4.729 -1.585 7.560 1.00 97.69 118 ILE A C 1
ATOM 966 O O . ILE A 1 118 ? -5.353 -1.630 8.617 1.00 97.69 118 ILE A O 1
ATOM 970 N N . MET A 1 119 ? -3.598 -2.270 7.385 1.00 97.19 119 MET A N 1
ATOM 971 C CA . MET A 1 119 ? -3.019 -3.127 8.417 1.00 97.19 119 MET A CA 1
ATOM 972 C C . MET A 1 119 ? -2.616 -2.334 9.668 1.00 97.19 119 MET A C 1
ATOM 974 O O . MET A 1 119 ? -2.804 -2.821 10.781 1.00 97.19 119 MET A O 1
ATOM 978 N N . GLU A 1 120 ? -2.065 -1.130 9.513 1.00 97.50 120 GLU A N 1
ATOM 979 C CA . GLU A 1 120 ? -1.758 -0.243 10.641 1.00 97.50 120 GLU A CA 1
ATOM 980 C C . GLU A 1 120 ? -3.033 0.178 11.388 1.00 97.50 120 GLU A C 1
ATOM 982 O O . GLU A 1 120 ? -3.067 0.076 12.614 1.00 97.50 120 GLU A O 1
ATOM 987 N N . GLY A 1 121 ? -4.106 0.530 10.672 1.00 97.69 121 GLY A N 1
ATOM 988 C CA . GLY A 1 121 ? -5.408 0.826 11.282 1.00 97.69 121 GLY A CA 1
ATOM 989 C C . GLY A 1 121 ? -6.011 -0.371 12.025 1.00 97.69 121 GLY A C 1
ATOM 990 O O . GLY A 1 121 ? -6.467 -0.239 13.157 1.00 97.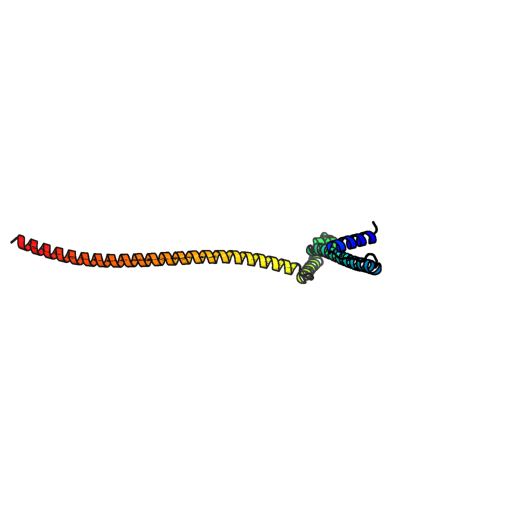69 121 GLY A O 1
ATOM 991 N N . LEU A 1 122 ? -5.942 -1.571 11.440 1.00 97.69 122 LEU A N 1
ATOM 992 C CA . LEU A 1 122 ? -6.425 -2.793 12.091 1.00 97.69 122 LEU A CA 1
ATOM 993 C C . LEU A 1 122 ? -5.660 -3.111 13.379 1.00 97.69 122 LEU A C 1
ATOM 995 O O . LEU A 1 122 ? -6.271 -3.545 14.351 1.00 97.69 122 LEU A O 1
ATOM 999 N N . LYS A 1 123 ? -4.343 -2.878 13.416 1.00 97.69 123 LYS A N 1
ATOM 1000 C CA . LYS A 1 123 ? -3.550 -3.063 14.642 1.00 97.69 123 LYS A CA 1
ATOM 1001 C C . LYS A 1 123 ? -4.021 -2.146 15.769 1.00 97.69 123 LYS A C 1
ATOM 1003 O O . LYS A 1 123 ? -4.098 -2.601 16.905 1.00 97.69 123 LYS A O 1
ATOM 1008 N N . ILE A 1 124 ? -4.342 -0.891 15.455 1.00 97.81 124 ILE A N 1
ATOM 1009 C CA . ILE A 1 124 ? -4.881 0.065 16.431 1.00 97.81 124 ILE A CA 1
ATOM 1010 C C . ILE A 1 124 ? -6.235 -0.429 16.945 1.00 97.81 124 ILE A C 1
ATOM 1012 O O . ILE A 1 124 ? -6.396 -0.583 18.151 1.00 97.81 124 ILE A O 1
ATOM 1016 N N . ASN A 1 125 ? -7.151 -0.793 16.042 1.00 97.81 125 ASN A N 1
ATOM 1017 C CA . ASN A 1 125 ? -8.479 -1.286 16.417 1.00 97.81 125 ASN A CA 1
ATOM 1018 C C . ASN A 1 125 ? -8.418 -2.529 17.319 1.00 97.81 125 ASN A C 1
ATOM 1020 O O . ASN A 1 125 ? -9.210 -2.659 18.245 1.00 97.81 125 ASN A O 1
ATOM 1024 N N . VAL A 1 126 ? -7.476 -3.449 17.077 1.00 98.19 126 VAL A N 1
ATOM 1025 C CA . VAL A 1 126 ? -7.286 -4.632 17.935 1.00 98.19 126 VAL A CA 1
ATOM 1026 C C . VAL A 1 126 ? -6.880 -4.230 19.354 1.00 98.19 126 VAL A C 1
ATOM 1028 O O . VAL A 1 126 ? -7.402 -4.786 20.316 1.00 98.19 126 VAL A O 1
ATOM 1031 N N . ILE A 1 127 ? -5.974 -3.259 19.496 1.00 97.94 127 ILE A N 1
ATOM 1032 C CA . ILE A 1 127 ? -5.552 -2.755 20.809 1.00 97.94 127 ILE A CA 1
ATOM 1033 C C . ILE A 1 127 ? -6.718 -2.052 21.511 1.00 97.94 127 ILE A C 1
ATOM 1035 O O . ILE A 1 127 ? -6.960 -2.302 22.688 1.00 97.94 127 ILE A O 1
ATOM 1039 N N . GLU A 1 128 ? -7.453 -1.199 20.798 1.00 97.81 128 GLU A N 1
ATOM 1040 C CA . GLU A 1 128 ? -8.605 -0.479 21.347 1.00 97.81 128 GLU A CA 1
ATOM 1041 C C . GLU A 1 128 ? -9.706 -1.433 21.815 1.00 97.81 128 GLU A C 1
ATOM 1043 O O . GLU A 1 128 ? -10.204 -1.280 22.929 1.00 97.81 128 GLU A O 1
ATOM 1048 N N . ASN A 1 129 ? -10.031 -2.452 21.017 1.00 98.19 129 ASN A N 1
ATOM 1049 C CA . ASN A 1 129 ? -11.001 -3.476 21.399 1.00 98.19 129 ASN A CA 1
ATOM 1050 C C . ASN A 1 129 ? -10.549 -4.232 22.649 1.00 98.19 129 ASN A C 1
ATOM 1052 O O . ASN A 1 129 ? -11.342 -4.409 23.563 1.00 98.19 129 ASN A O 1
ATOM 1056 N N . HIS A 1 130 ? -9.270 -4.605 22.736 1.00 98.00 130 HIS A N 1
ATOM 1057 C CA . HIS A 1 130 ? -8.757 -5.285 23.922 1.00 98.00 130 HIS A CA 1
ATOM 1058 C C . HIS A 1 130 ? -8.862 -4.414 25.187 1.00 98.00 130 HIS A C 1
ATOM 1060 O O . HIS A 1 130 ? -9.231 -4.896 26.255 1.00 98.00 130 HIS A O 1
ATOM 1066 N N . ILE A 1 131 ? -8.593 -3.108 25.076 1.00 98.00 131 ILE A N 1
ATOM 1067 C CA . ILE A 1 131 ? -8.781 -2.159 26.186 1.00 98.00 131 ILE A CA 1
ATOM 1068 C C . ILE A 1 131 ? -10.262 -2.067 26.580 1.00 98.00 131 ILE A C 1
ATOM 1070 O O . ILE A 1 131 ? -10.582 -2.021 27.769 1.00 98.00 131 ILE A O 1
ATOM 1074 N N . GLN A 1 132 ? -11.169 -2.035 25.601 1.00 98.06 132 GLN A N 1
ATOM 1075 C CA . GLN A 1 132 ? -12.610 -1.997 25.853 1.00 98.06 132 GLN A CA 1
ATOM 1076 C C . GLN A 1 132 ? -13.117 -3.284 26.517 1.00 98.06 132 GLN A C 1
ATOM 1078 O O . GLN A 1 132 ? -13.929 -3.201 27.437 1.00 98.06 132 GLN A O 1
ATOM 1083 N N . GLU A 1 133 ? -12.620 -4.449 26.103 1.00 98.31 133 GLU A N 1
ATOM 1084 C CA . GLU A 1 133 ? -12.930 -5.745 26.719 1.00 98.31 133 GLU A CA 1
ATOM 1085 C C . GLU A 1 133 ? -12.517 -5.758 28.193 1.00 98.31 133 GLU A C 1
ATOM 1087 O O . GLU A 1 133 ? -13.363 -5.975 29.056 1.00 98.31 133 GLU A O 1
ATOM 1092 N N . LEU A 1 134 ? -11.268 -5.389 28.500 1.00 98.19 134 LEU A N 1
ATOM 1093 C CA . LEU A 1 134 ? -10.786 -5.295 29.884 1.00 98.19 134 LEU A CA 1
ATOM 1094 C C . LEU A 1 134 ? -11.632 -4.339 30.732 1.00 98.19 134 LEU A C 1
ATOM 1096 O O . LEU A 1 134 ? -11.920 -4.616 31.896 1.00 98.19 134 LEU A O 1
ATOM 1100 N N . LYS A 1 135 ? -12.050 -3.203 30.158 1.00 98.38 135 LYS A N 1
ATOM 1101 C CA . LYS A 1 135 ? -12.900 -2.253 30.881 1.00 98.38 135 LYS A CA 1
ATOM 1102 C C . LYS A 1 135 ? -14.301 -2.808 31.131 1.00 98.38 135 LYS A C 1
ATOM 1104 O O . LYS A 1 135 ? -14.895 -2.503 32.163 1.00 98.38 135 LYS A O 1
ATOM 1109 N N . THR A 1 136 ? -14.820 -3.598 30.198 1.00 98.38 136 THR A N 1
ATOM 1110 C CA . THR A 1 136 ? -16.115 -4.267 30.340 1.00 98.38 136 THR A CA 1
ATOM 1111 C C . THR A 1 136 ? -16.048 -5.296 31.466 1.00 98.38 136 THR A C 1
ATOM 1113 O O . THR A 1 136 ? -16.879 -5.237 32.365 1.00 98.38 136 THR A O 1
ATOM 1116 N N . GLU A 1 137 ? -15.012 -6.138 31.493 1.00 98.25 137 GLU A N 1
ATOM 1117 C CA . GLU A 1 137 ? -14.799 -7.131 32.558 1.00 98.25 137 GLU A CA 1
ATOM 1118 C C . GLU A 1 137 ? -14.703 -6.482 33.952 1.00 98.25 137 GLU A C 1
ATOM 1120 O O . GLU A 1 137 ? -15.304 -6.958 34.917 1.00 98.25 137 GLU A O 1
ATOM 1125 N N . GLU A 1 138 ? -13.985 -5.359 34.066 1.00 98.38 138 GLU A N 1
ATOM 1126 C CA . GLU A 1 138 ? -13.873 -4.607 35.323 1.00 98.38 138 GLU A CA 1
ATOM 1127 C C . GLU A 1 138 ? -15.242 -4.094 35.803 1.00 98.38 138 GLU A C 1
ATOM 1129 O O . GLU A 1 138 ? -15.597 -4.253 36.974 1.00 98.38 138 GLU A O 1
ATOM 1134 N N . LEU A 1 139 ? -16.026 -3.502 34.896 1.00 98.44 139 LEU A N 1
ATOM 1135 C CA . LEU A 1 139 ? -17.353 -2.972 35.210 1.00 98.44 139 LEU A CA 1
ATOM 1136 C C . LEU A 1 139 ? -18.352 -4.083 35.554 1.00 98.44 139 LEU A C 1
ATOM 1138 O O . LEU A 1 139 ? -19.168 -3.909 36.457 1.00 98.44 139 LEU A O 1
ATOM 1142 N N . GLU A 1 140 ? -18.286 -5.227 34.874 1.00 98.38 140 GLU A N 1
ATOM 1143 C CA . GLU A 1 140 ? -19.111 -6.398 35.187 1.00 98.38 140 GLU A CA 1
ATOM 1144 C C . GLU A 1 140 ? -18.810 -6.926 36.594 1.00 98.38 140 GLU A C 1
ATOM 1146 O O . GLU A 1 140 ? -19.735 -7.126 37.385 1.00 98.38 140 GLU A O 1
ATOM 1151 N N . SER A 1 141 ? -17.528 -7.041 36.960 1.00 98.12 141 SER A N 1
ATOM 1152 C CA . SER A 1 141 ? -17.137 -7.435 38.318 1.00 98.12 141 SER A CA 1
ATOM 1153 C C . SER A 1 141 ? -17.611 -6.436 39.380 1.00 98.12 141 SER A C 1
ATOM 1155 O O . SER A 1 141 ? -18.008 -6.841 40.478 1.00 98.12 141 SER A O 1
ATOM 1157 N N . GLU A 1 142 ? -17.583 -5.134 39.084 1.00 98.19 142 GLU A N 1
ATOM 1158 C CA . GLU A 1 142 ? -18.073 -4.102 39.999 1.00 98.19 142 GLU A CA 1
ATOM 1159 C C . GLU A 1 142 ? -19.596 -4.201 40.190 1.00 98.19 142 GLU A C 1
ATOM 1161 O O . GLU A 1 142 ? -20.085 -4.149 41.324 1.00 98.19 142 GLU A O 1
ATOM 1166 N N . ILE A 1 143 ? -20.345 -4.420 39.104 1.00 98.25 143 ILE A N 1
ATOM 1167 C CA . ILE A 1 143 ? -21.798 -4.633 39.134 1.00 98.25 143 ILE A CA 1
ATOM 1168 C C . ILE A 1 143 ? -22.153 -5.857 39.978 1.00 98.25 143 ILE A C 1
ATOM 1170 O O . ILE A 1 143 ? -23.055 -5.773 40.819 1.00 98.25 143 ILE A O 1
ATOM 1174 N N . GLU A 1 144 ? -21.457 -6.980 39.797 1.00 98.31 144 GLU A N 1
ATOM 1175 C CA . GLU A 1 144 ? -21.685 -8.190 40.594 1.00 98.31 144 GLU A CA 1
ATOM 1176 C C . GLU A 1 144 ? -21.464 -7.932 42.089 1.00 98.31 144 GLU A C 1
ATOM 1178 O O . GLU A 1 144 ? -22.296 -8.307 42.924 1.00 98.31 144 GLU A O 1
ATOM 1183 N N . ASN A 1 145 ? -20.389 -7.223 42.439 1.00 98.12 145 ASN A N 1
ATOM 1184 C CA . ASN A 1 145 ? -20.079 -6.896 43.827 1.00 98.12 145 ASN A CA 1
ATOM 1185 C C . ASN A 1 145 ? -21.148 -5.983 44.454 1.00 98.12 145 ASN A C 1
ATOM 1187 O O . ASN A 1 145 ? -21.676 -6.275 45.531 1.00 98.12 145 ASN A O 1
ATOM 1191 N N . ILE A 1 146 ? -21.535 -4.908 43.759 1.00 98.06 146 ILE A N 1
ATOM 1192 C CA . ILE A 1 146 ? -22.593 -3.994 44.215 1.00 98.06 146 ILE A CA 1
ATOM 1193 C C . ILE A 1 146 ? -23.925 -4.737 44.371 1.00 98.06 146 ILE A C 1
ATOM 1195 O O . ILE A 1 146 ? -24.650 -4.513 45.343 1.00 98.06 146 ILE A O 1
ATOM 1199 N N . THR A 1 147 ? -24.245 -5.641 43.445 1.00 98.38 147 THR A N 1
ATOM 1200 C CA . THR A 1 147 ? -25.465 -6.456 43.500 1.00 98.38 147 THR A CA 1
ATOM 1201 C C . THR A 1 147 ? -25.472 -7.335 44.750 1.00 98.38 147 THR A C 1
ATOM 1203 O O . THR A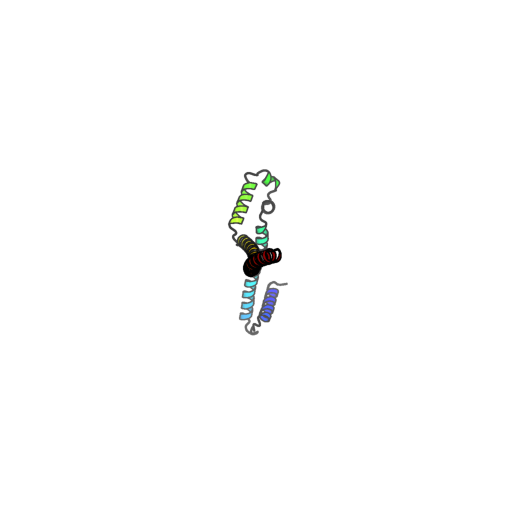 1 147 ? -26.435 -7.300 45.515 1.00 98.38 147 THR A O 1
ATOM 1206 N N . SER A 1 148 ? -24.365 -8.026 45.033 1.00 98.00 148 SER A N 1
ATOM 1207 C CA . SER A 1 148 ? -24.199 -8.846 46.241 1.00 98.00 148 SER A CA 1
ATOM 1208 C C . SER A 1 148 ? -24.353 -8.032 47.536 1.00 98.00 148 SER A C 1
ATOM 1210 O O . SER A 1 148 ? -25.078 -8.425 48.460 1.00 98.00 148 SER A O 1
ATOM 1212 N N . ILE A 1 149 ? -23.741 -6.843 47.595 1.00 98.12 149 ILE A N 1
ATOM 1213 C CA . ILE A 1 149 ? -23.875 -5.924 48.735 1.00 98.12 149 ILE A CA 1
ATOM 1214 C C . ILE A 1 149 ? -25.338 -5.498 48.916 1.00 98.12 149 ILE A C 1
ATOM 1216 O O . ILE A 1 149 ? -25.865 -5.557 50.031 1.00 98.12 149 ILE A O 1
ATOM 1220 N N . ASN A 1 150 ? -26.015 -5.111 47.833 1.00 97.69 150 ASN A N 1
ATOM 1221 C CA . ASN A 1 150 ? -27.417 -4.699 47.871 1.00 97.69 150 ASN A CA 1
ATOM 1222 C C . ASN A 1 150 ? -28.340 -5.822 48.348 1.00 97.69 150 ASN A C 1
ATOM 1224 O O . ASN A 1 150 ? -29.218 -5.579 49.176 1.00 97.69 150 ASN A O 1
ATOM 1228 N N . GLU A 1 151 ? -28.132 -7.055 47.886 1.00 98.00 151 GLU A N 1
ATOM 1229 C CA . GLU A 1 151 ? -28.897 -8.213 48.351 1.00 98.00 151 GLU A CA 1
ATOM 1230 C C . GLU A 1 151 ? -28.709 -8.465 49.853 1.00 98.00 151 GLU A C 1
ATOM 1232 O O . GLU A 1 151 ? -29.681 -8.724 50.572 1.00 98.00 151 GLU A O 1
ATOM 1237 N N . SER A 1 152 ? -27.473 -8.358 50.351 1.00 97.69 152 SER A N 1
ATOM 1238 C CA . SER A 1 152 ? -27.162 -8.491 51.779 1.00 97.69 152 SER A CA 1
ATOM 1239 C C . SER A 1 152 ? -27.849 -7.408 52.614 1.00 97.69 152 SER A C 1
ATOM 1241 O O . SER A 1 152 ? -28.531 -7.715 53.598 1.00 97.69 152 SER A O 1
ATOM 1243 N N . LEU A 1 153 ? -27.744 -6.144 52.196 1.00 97.38 153 LEU A N 1
ATOM 1244 C CA . LEU A 1 153 ? -28.408 -5.021 52.860 1.00 97.38 153 LEU A CA 1
ATOM 1245 C C . LEU A 1 153 ? -29.932 -5.173 52.834 1.00 97.38 153 LEU A C 1
ATOM 1247 O O . LEU A 1 153 ? -30.595 -4.916 53.840 1.00 97.38 153 LEU A O 1
ATOM 1251 N N . HIS A 1 154 ? -30.499 -5.651 51.726 1.00 97.62 154 HIS A N 1
ATOM 1252 C CA . HIS A 1 154 ? -31.934 -5.891 51.620 1.00 97.62 154 HIS A CA 1
ATOM 1253 C C . HIS A 1 154 ? -32.412 -6.942 52.632 1.00 97.62 154 HIS A C 1
ATOM 1255 O O . HIS A 1 154 ? -33.409 -6.720 53.325 1.00 97.62 154 HIS A O 1
ATOM 1261 N N . LYS A 1 155 ? -31.672 -8.049 52.787 1.00 97.25 155 LYS A N 1
ATOM 1262 C CA . LYS A 1 155 ? -31.952 -9.073 53.810 1.00 97.25 155 LYS A CA 1
ATOM 1263 C C . LYS A 1 155 ? -31.878 -8.491 55.224 1.00 97.25 155 LYS A C 1
ATOM 1265 O O . LYS A 1 155 ? -32.775 -8.734 56.027 1.00 97.25 155 LYS A O 1
ATOM 1270 N N . GLN A 1 156 ? -30.859 -7.682 55.522 1.00 97.19 156 GLN A N 1
ATOM 1271 C CA . GLN A 1 156 ? -30.727 -7.024 56.829 1.00 97.19 156 GLN A CA 1
ATOM 1272 C C . GLN A 1 156 ? -31.904 -6.083 57.123 1.00 97.19 156 GLN A C 1
ATOM 1274 O O . GLN A 1 156 ? -32.474 -6.135 58.213 1.00 97.19 156 GLN A O 1
ATOM 1279 N N . ILE A 1 157 ? -32.322 -5.273 56.144 1.00 97.50 157 ILE A N 1
ATOM 1280 C CA . ILE A 1 157 ? -33.487 -4.385 56.269 1.00 97.50 157 ILE A CA 1
ATOM 1281 C C . ILE A 1 157 ? -34.758 -5.187 56.561 1.00 97.50 157 ILE A C 1
ATOM 1283 O O . ILE A 1 157 ? -35.552 -4.777 57.407 1.00 97.50 157 ILE A O 1
ATOM 1287 N N . GLN A 1 158 ? -34.969 -6.321 55.886 1.00 97.19 158 GLN A N 1
ATOM 1288 C CA . GLN A 1 158 ? -36.131 -7.175 56.143 1.00 97.19 158 GLN A CA 1
ATOM 1289 C C . GLN A 1 158 ? -36.123 -7.738 57.571 1.00 97.19 158 GLN A C 1
ATOM 1291 O O . GLN A 1 158 ? -37.143 -7.660 58.258 1.00 97.19 158 GLN A O 1
ATOM 1296 N N . THR A 1 159 ? -34.979 -8.235 58.047 1.00 97.50 159 THR A N 1
ATOM 1297 C CA . THR A 1 159 ? -34.829 -8.730 59.424 1.00 97.50 159 THR A CA 1
ATOM 1298 C C . THR A 1 159 ? -35.121 -7.635 60.449 1.00 97.50 159 THR A C 1
ATOM 1300 O O . THR A 1 159 ? -35.947 -7.833 61.340 1.00 97.50 159 THR A O 1
ATOM 1303 N N . LEU A 1 160 ? -34.518 -6.453 60.286 1.00 96.69 160 LEU A N 1
ATOM 1304 C CA . LEU A 1 160 ? -34.725 -5.319 61.189 1.00 96.69 160 LEU A CA 1
ATOM 1305 C C . LEU A 1 160 ? -36.176 -4.824 61.178 1.00 96.69 160 LEU A C 1
ATOM 1307 O O . LEU A 1 160 ? -36.710 -4.482 62.230 1.00 96.69 160 LEU A O 1
ATOM 1311 N N . LYS A 1 161 ? -36.846 -4.817 60.016 1.00 97.12 161 LYS A N 1
ATOM 1312 C CA . LYS A 1 161 ? -38.282 -4.496 59.930 1.00 97.12 161 LYS A CA 1
ATOM 1313 C C . LYS A 1 161 ? -39.122 -5.479 60.741 1.00 97.12 161 LYS A C 1
ATOM 1315 O O . LYS A 1 161 ? -39.948 -5.045 61.538 1.00 97.12 161 LYS A O 1
ATOM 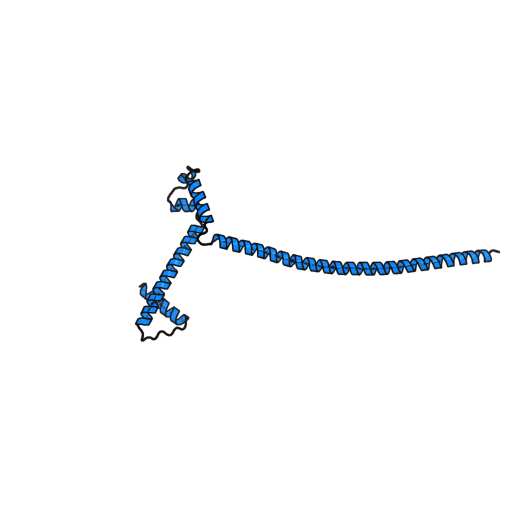1320 N N . LEU A 1 162 ? -38.876 -6.783 60.596 1.00 96.62 162 LEU A N 1
ATOM 1321 C CA . LEU A 1 162 ? -39.592 -7.813 61.356 1.00 96.62 162 LEU A CA 1
ATOM 1322 C C . LEU A 1 162 ? -39.364 -7.688 62.869 1.00 96.62 162 LEU A C 1
ATOM 1324 O O . LEU A 1 162 ? -40.300 -7.870 63.649 1.00 96.62 162 LEU A O 1
ATOM 1328 N N . GLU A 1 163 ? -38.140 -7.391 63.303 1.00 96.38 163 GLU A N 1
ATOM 1329 C CA . GLU A 1 163 ? -37.839 -7.156 64.719 1.00 96.38 163 GLU A CA 1
ATOM 1330 C C . GLU A 1 163 ? -38.517 -5.897 65.255 1.00 96.38 163 GLU A C 1
ATOM 1332 O O . GLU A 1 163 ? -39.130 -5.939 66.324 1.00 96.38 163 GLU A O 1
ATOM 1337 N N . ASN A 1 164 ? -38.469 -4.797 64.504 1.00 96.31 164 ASN A N 1
ATOM 1338 C CA . ASN A 1 164 ? -39.111 -3.546 64.892 1.00 96.31 164 ASN A CA 1
ATOM 1339 C C . ASN A 1 164 ? -40.633 -3.723 65.005 1.00 96.31 164 ASN A C 1
ATOM 1341 O O . ASN A 1 164 ? -41.222 -3.340 66.013 1.00 96.31 164 ASN A O 1
ATOM 1345 N N . ASP A 1 165 ? -41.261 -4.417 64.052 1.00 96.12 165 ASP A N 1
ATOM 1346 C CA . ASP A 1 165 ? -42.688 -4.750 64.108 1.00 96.12 165 ASP A CA 1
ATOM 1347 C C . ASP A 1 165 ? -43.041 -5.571 65.361 1.00 96.12 165 ASP A C 1
ATOM 1349 O O . ASP A 1 165 ? -44.056 -5.312 66.018 1.00 96.12 165 ASP A O 1
ATOM 1353 N N . LYS A 1 166 ? -42.203 -6.548 65.738 1.00 95.88 166 LYS A N 1
ATOM 1354 C CA . LYS A 1 166 ? -42.385 -7.330 66.976 1.00 95.88 166 LYS A CA 1
ATOM 1355 C C . LYS A 1 166 ? -42.269 -6.453 68.221 1.00 95.88 166 LYS A C 1
ATOM 1357 O O . LYS A 1 166 ? -43.115 -6.543 69.114 1.00 95.88 166 LYS A O 1
ATOM 1362 N N . LEU A 1 167 ? -41.246 -5.604 68.288 1.00 95.06 167 LEU A N 1
ATOM 1363 C CA . LEU A 1 167 ? -41.026 -4.695 69.414 1.00 95.06 167 LEU A CA 1
ATOM 1364 C C . LEU A 1 167 ? -42.164 -3.677 69.548 1.00 95.06 167 LEU A C 1
ATOM 1366 O O . LEU A 1 167 ? -42.641 -3.444 70.661 1.00 95.06 167 LEU A O 1
ATOM 1370 N N . GLN A 1 168 ? -42.661 -3.134 68.434 1.00 94.31 168 GLN A N 1
ATOM 1371 C CA . GLN A 1 168 ? -43.816 -2.233 68.404 1.00 94.31 168 GLN A CA 1
ATOM 1372 C C . GLN A 1 168 ? -45.097 -2.895 68.924 1.00 94.31 168 GLN A C 1
ATOM 1374 O O . GLN A 1 168 ? -45.874 -2.267 69.644 1.00 94.31 168 GLN A O 1
ATOM 1379 N N . ARG A 1 169 ? -45.339 -4.169 68.591 1.00 93.38 169 ARG A N 1
ATOM 1380 C CA . ARG A 1 169 ? -46.476 -4.919 69.155 1.00 93.38 169 ARG A CA 1
ATOM 1381 C C . ARG A 1 169 ? -46.332 -5.089 70.667 1.00 93.38 169 ARG A C 1
ATOM 1383 O O . ARG A 1 169 ? -47.256 -4.753 71.401 1.00 93.38 169 ARG A O 1
ATOM 1390 N N . LYS A 1 170 ? -45.155 -5.511 71.135 1.00 93.12 170 LYS A N 1
ATOM 1391 C CA . LYS A 1 170 ? -44.882 -5.725 72.565 1.00 93.12 170 LYS A CA 1
ATOM 1392 C C . LYS A 1 170 ? -45.002 -4.439 73.391 1.00 93.12 170 LYS A C 1
ATOM 1394 O O . LYS A 1 170 ? -45.554 -4.446 74.486 1.00 93.12 170 LYS A O 1
ATOM 1399 N N . THR A 1 171 ? -44.521 -3.315 72.863 1.00 90.38 171 THR A N 1
ATOM 1400 C CA . THR A 1 171 ? -44.661 -2.000 73.515 1.00 90.38 171 THR A CA 1
ATOM 1401 C C . THR A 1 171 ? -46.116 -1.540 73.588 1.00 90.38 171 THR A C 1
ATOM 1403 O O . THR A 1 171 ? -46.530 -1.031 74.630 1.00 90.38 171 THR A O 1
ATOM 1406 N N . LYS A 1 172 ? -46.919 -1.769 72.538 1.00 90.88 172 LYS A N 1
ATOM 1407 C CA . LYS A 1 172 ? -48.374 -1.520 72.560 1.00 90.88 172 LYS A CA 1
ATOM 1408 C C . LYS A 1 172 ? -49.112 -2.382 73.591 1.00 90.88 172 LYS A C 1
ATOM 1410 O O . LYS A 1 172 ? -50.051 -1.907 74.223 1.00 90.88 172 LYS A O 1
ATOM 1415 N N . GLU A 1 173 ? -48.711 -3.638 73.763 1.00 89.50 173 GLU A N 1
ATOM 1416 C CA . GLU A 1 173 ? -49.283 -4.526 74.784 1.00 89.50 173 GLU A CA 1
ATOM 1417 C C . GLU A 1 173 ? -48.956 -4.042 76.200 1.00 89.50 173 GLU A C 1
ATOM 1419 O O . GLU A 1 173 ? -49.855 -3.903 77.024 1.00 89.50 173 GLU A O 1
ATOM 1424 N N . LEU A 1 174 ? -47.691 -3.708 76.468 1.00 86.00 174 LEU A N 1
ATOM 1425 C CA . LEU A 1 174 ? -47.256 -3.222 77.781 1.00 86.00 174 LEU A CA 1
ATOM 1426 C C . LEU A 1 174 ? -47.926 -1.896 78.164 1.00 86.00 174 LEU A C 1
ATOM 1428 O O . LEU A 1 174 ? -48.399 -1.757 79.290 1.00 86.00 174 LEU A O 1
ATOM 1432 N N . THR A 1 175 ? -48.041 -0.954 77.224 1.00 81.50 175 THR A N 1
ATOM 1433 C CA . THR A 1 175 ? -48.733 0.326 77.464 1.00 81.50 175 THR A CA 1
ATOM 1434 C C . THR A 1 175 ? -50.229 0.151 77.729 1.00 81.50 175 THR A C 1
ATOM 1436 O O . THR A 1 175 ? -50.775 0.889 78.540 1.00 81.50 175 THR A O 1
ATOM 1439 N N . LYS A 1 176 ? -50.898 -0.855 77.148 1.00 72.62 176 LYS A N 1
ATOM 1440 C CA . LYS A 1 176 ? -52.290 -1.190 77.510 1.00 72.62 176 LYS A CA 1
ATOM 1441 C C . LYS A 1 176 ? -52.437 -1.700 78.946 1.00 72.62 176 LYS A C 1
ATOM 1443 O O . LYS A 1 176 ? -53.447 -1.415 79.574 1.00 72.62 176 LYS A O 1
ATOM 1448 N N . VAL A 1 177 ? -51.451 -2.436 79.459 1.00 60.81 177 VAL A N 1
ATOM 1449 C CA . VAL A 1 177 ? -51.471 -2.987 80.828 1.00 60.81 177 VAL A CA 1
ATOM 1450 C C . VAL A 1 177 ? -51.167 -1.917 81.884 1.00 60.81 177 VAL A C 1
ATOM 1452 O O . VAL A 1 177 ? -51.588 -2.058 83.021 1.00 60.81 177 VAL A O 1
ATOM 1455 N N . THR A 1 178 ? -50.476 -0.828 81.528 1.00 55.91 178 THR A N 1
ATOM 1456 C CA . THR A 1 178 ? -50.105 0.234 82.491 1.00 55.91 178 THR A CA 1
ATOM 1457 C C . THR A 1 178 ? -51.222 1.263 82.748 1.00 55.91 178 THR A C 1
ATOM 1459 O O . THR A 1 178 ? -51.073 2.108 83.623 1.00 55.91 178 THR A O 1
ATOM 1462 N N . TYR A 1 179 ? -52.323 1.219 81.987 1.00 51.16 179 TYR A N 1
ATOM 1463 C CA . TYR A 1 179 ? -53.466 2.145 82.089 1.00 51.16 179 TYR A CA 1
ATOM 1464 C C . TYR A 1 179 ? -54.752 1.489 82.646 1.00 51.16 179 TYR A C 1
ATOM 1466 O O . TYR A 1 179 ? -55.838 2.046 82.485 1.00 51.16 179 TYR A O 1
ATOM 1474 N N . ILE A 1 180 ? -54.636 0.321 83.290 1.00 44.41 180 ILE A N 1
ATOM 1475 C CA . ILE A 1 180 ? -55.697 -0.345 84.073 1.00 44.41 180 ILE A CA 1
ATOM 1476 C C . ILE A 1 180 ? -55.285 -0.301 85.542 1.00 44.41 180 ILE A C 1
ATOM 1478 O O . ILE A 1 180 ? -56.153 0.032 86.377 1.00 44.41 180 ILE A O 1
#

Sequence (180 aa):
MDKQTEIKATVAEKVKEYKIEIPSNRSKLQEQFIQIETYIQEVISKQKHIVMETKIWSKMNLLSISKGAKVTRATIYNNPNTLKAYIENRVTEIEKEDLLGIRSKDRLIKAYEELKSIMEGLKINVIENHIQELKTEELESEIENITSINESLHKQIQTLKLENDKLQRKTKELTKVTYI

Secondary structure (DSSP, 8-state):
--HHHHHHHHHHHHHHHTT----TT-HHHHHHHHHHHHHHHHHHHHHHHHHHHHHHHTT-SHHHHHHHTT--HHHHHT-IIIIIHHHHHHHHHHHHH-TTSHHHHHHHHHHHHHHHHHHHHHHHHHHHHHHHHHHHHHHHHHHHHHHHHHHHHHHHHHHHHHHHHHHHHHHHHHHHHTT-